Protein AF-A0A6N9BWH0-F1 (afdb_monomer_lite)

Secondary structure (DSSP, 8-state):
-HHHHHHHHHHHHHHHHHHHHHHHHHHHHHHHHHHHHHHHHH------HHHHHHHHHHHHHHHHHHHHHHHHHHHHHHHHHHHHT-

Structure (mmCIF, N/CA/C/O backbone):
data_AF-A0A6N9BWH0-F1
#
_entry.id   AF-A0A6N9BWH0-F1
#
loop_
_atom_site.group_PDB
_atom_site.id
_atom_site.type_symbol
_atom_site.label_atom_id
_atom_site.label_alt_id
_atom_site.label_comp_id
_atom_site.label_asym_id
_atom_site.label_entity_id
_atom_site.label_seq_id
_atom_site.pdbx_PDB_ins_code
_atom_site.Cartn_x
_atom_site.Cartn_y
_atom_site.Cartn_z
_atom_site.occupancy
_atom_site.B_iso_or_equiv
_atom_site.auth_seq_id
_atom_site.auth_comp_id
_atom_site.auth_asym_id
_atom_site.auth_atom_id
_atom_site.pdbx_PDB_model_num
ATOM 1 N N . ASP A 1 1 ? -16.603 3.210 21.967 1.00 57.75 1 ASP A N 1
ATOM 2 C CA . ASP A 1 1 ? -15.677 4.317 21.652 1.00 57.75 1 ASP A CA 1
ATOM 3 C C . ASP A 1 1 ? -15.226 4.292 20.205 1.00 57.75 1 ASP A C 1
ATOM 5 O O . ASP A 1 1 ? -14.677 3.303 19.732 1.00 57.75 1 ASP A O 1
ATOM 9 N N . GLY A 1 2 ? -15.489 5.374 19.470 1.00 70.19 2 GLY A N 1
ATOM 10 C CA . GLY A 1 2 ? -15.116 5.486 18.055 1.00 70.19 2 GLY A CA 1
ATOM 11 C C . GLY A 1 2 ? -13.603 5.528 17.808 1.00 70.19 2 GLY A C 1
ATOM 12 O O . GLY A 1 2 ? -13.176 5.217 16.698 1.00 70.19 2 GLY A O 1
ATOM 13 N N . SER A 1 3 ? -12.814 5.859 18.836 1.00 78.69 3 SER A N 1
ATOM 14 C CA . SER A 1 3 ? -11.359 6.036 18.765 1.00 78.69 3 SER A CA 1
ATOM 15 C C . SER A 1 3 ? -10.612 4.740 18.452 1.00 78.69 3 SER A C 1
ATOM 17 O O . SER A 1 3 ? -9.736 4.743 17.596 1.00 78.69 3 SER A O 1
ATOM 19 N N . VAL A 1 4 ? -10.999 3.616 19.069 1.00 84.06 4 VAL A N 1
ATOM 20 C CA . VAL A 1 4 ? -10.367 2.305 18.812 1.00 84.06 4 VAL A CA 1
ATOM 21 C C . VAL A 1 4 ? -10.620 1.862 17.372 1.00 84.06 4 VAL A C 1
ATOM 23 O O . VAL A 1 4 ? -9.708 1.439 16.674 1.00 84.06 4 VAL A O 1
ATOM 26 N N . ALA A 1 5 ? -11.850 2.036 16.891 1.00 83.06 5 ALA A N 1
ATOM 27 C CA . ALA A 1 5 ? -12.207 1.702 15.518 1.00 83.06 5 ALA A CA 1
ATOM 28 C C . ALA A 1 5 ? -11.464 2.558 14.482 1.00 83.06 5 ALA A C 1
ATOM 30 O O . ALA A 1 5 ? -11.081 2.044 13.435 1.00 83.06 5 ALA A O 1
ATOM 31 N N . LEU A 1 6 ? -11.250 3.848 14.770 1.00 86.12 6 LEU A N 1
ATOM 32 C CA . LEU A 1 6 ? -10.464 4.727 13.903 1.00 86.12 6 LEU A CA 1
ATOM 33 C C . LEU A 1 6 ? -8.993 4.295 13.857 1.00 86.12 6 LEU A C 1
ATOM 35 O O . LEU A 1 6 ? -8.399 4.297 12.785 1.00 86.12 6 LEU A O 1
ATOM 39 N N . LEU A 1 7 ? -8.430 3.895 14.998 1.00 89.00 7 LEU A N 1
ATOM 40 C CA . LEU A 1 7 ? -7.037 3.464 15.107 1.00 89.00 7 LEU A CA 1
ATOM 41 C C . LEU A 1 7 ? -6.796 2.147 14.354 1.00 89.00 7 LEU A C 1
ATOM 43 O O . LEU A 1 7 ? -5.863 2.068 13.564 1.00 89.00 7 LEU A O 1
ATOM 47 N N . VAL A 1 8 ? -7.703 1.172 14.493 1.00 87.81 8 VAL A N 1
ATOM 48 C CA . VAL A 1 8 ? -7.663 -0.102 13.747 1.00 87.81 8 VAL A CA 1
ATOM 49 C C . VAL A 1 8 ? -7.802 0.119 12.240 1.00 87.81 8 VAL A C 1
ATOM 51 O O . VAL A 1 8 ? -7.089 -0.499 11.452 1.00 87.81 8 VAL A O 1
ATOM 54 N N . LEU A 1 9 ? -8.700 1.015 11.817 1.00 87.81 9 LEU A N 1
ATOM 55 C CA . LEU A 1 9 ? -8.847 1.349 10.400 1.00 87.81 9 LEU A CA 1
ATOM 56 C C . LEU A 1 9 ? -7.586 2.036 9.854 1.00 87.81 9 LEU A C 1
ATOM 58 O O . LEU A 1 9 ? -7.134 1.700 8.762 1.00 87.81 9 LEU A O 1
ATOM 62 N N . ALA A 1 10 ? -7.011 2.975 10.611 1.00 90.38 10 ALA A N 1
ATOM 63 C CA . ALA A 1 10 ? -5.778 3.656 10.233 1.00 90.38 10 ALA A CA 1
ATOM 64 C C . ALA A 1 10 ? -4.603 2.674 10.121 1.00 90.38 10 ALA A C 1
ATOM 66 O O . ALA A 1 10 ? -3.858 2.733 9.149 1.00 90.38 10 ALA A O 1
ATOM 67 N N . GLU A 1 11 ? -4.471 1.736 11.058 1.00 90.50 11 GLU A N 1
ATOM 68 C CA . GLU A 1 11 ? -3.449 0.689 11.024 1.00 90.50 11 GLU A CA 1
ATOM 69 C C . GLU A 1 11 ? -3.615 -0.228 9.805 1.00 90.50 11 GLU A C 1
ATOM 71 O O . GLU A 1 11 ? -2.651 -0.459 9.078 1.00 90.50 11 GLU A O 1
ATOM 76 N N . ALA A 1 12 ? -4.840 -0.672 9.506 1.00 89.44 12 ALA A N 1
ATOM 77 C CA . ALA A 1 12 ? -5.121 -1.493 8.327 1.00 89.44 12 ALA A CA 1
ATOM 78 C C . ALA A 1 12 ? -4.784 -0.769 7.012 1.00 89.44 12 ALA A C 1
ATOM 80 O O . ALA A 1 12 ? -4.191 -1.361 6.107 1.00 89.44 12 ALA A O 1
ATOM 81 N N . VAL A 1 13 ? -5.120 0.520 6.907 1.00 89.50 13 VAL A N 1
ATOM 82 C CA . VAL A 1 13 ? -4.779 1.349 5.741 1.00 89.50 13 VAL A CA 1
ATOM 83 C C . VAL A 1 13 ? -3.270 1.553 5.630 1.00 89.50 13 VAL A C 1
ATOM 85 O O . VAL A 1 13 ? -2.721 1.396 4.541 1.00 89.50 13 VAL A O 1
ATOM 88 N N . LEU A 1 14 ? -2.584 1.861 6.733 1.00 92.44 14 LEU A N 1
ATOM 89 C CA . LEU A 1 14 ? -1.131 2.037 6.749 1.00 92.44 14 LEU A CA 1
ATOM 90 C C . LEU A 1 14 ? -0.407 0.752 6.342 1.00 92.44 14 LEU A C 1
ATOM 92 O O . LEU A 1 14 ? 0.456 0.799 5.470 1.00 92.44 14 LEU A O 1
ATOM 96 N N . LEU A 1 15 ? -0.788 -0.397 6.904 1.00 91.62 15 LEU A N 1
ATOM 97 C CA . LEU A 1 15 ? -0.223 -1.694 6.531 1.00 91.62 15 LEU A CA 1
ATOM 98 C C . LEU A 1 15 ? -0.497 -2.031 5.061 1.00 91.62 15 LEU A C 1
ATOM 100 O O . LEU A 1 15 ? 0.407 -2.497 4.369 1.00 91.62 15 LEU A O 1
ATOM 104 N N . GLY A 1 16 ? -1.704 -1.746 4.560 1.00 90.12 16 GLY A N 1
ATOM 105 C CA . GLY A 1 16 ? -2.055 -1.920 3.149 1.00 90.12 16 GLY A CA 1
ATOM 106 C C . GLY A 1 16 ? -1.203 -1.056 2.218 1.00 90.12 16 GLY A C 1
ATOM 107 O O . GLY A 1 16 ? -0.675 -1.555 1.227 1.00 90.12 16 GLY A O 1
ATOM 108 N N . LEU A 1 17 ? -1.003 0.218 2.558 1.00 90.62 17 LEU A N 1
ATOM 109 C CA . LEU A 1 17 ? -0.168 1.141 1.786 1.00 90.62 17 LEU A CA 1
ATOM 110 C C . LEU A 1 17 ? 1.315 0.763 1.827 1.00 90.62 17 LEU A C 1
ATOM 112 O O . LEU A 1 17 ? 1.967 0.777 0.787 1.00 90.62 17 LEU A O 1
ATOM 116 N N . VAL A 1 18 ? 1.846 0.389 2.994 1.00 94.06 18 VAL A N 1
ATOM 117 C CA . VAL A 1 18 ? 3.240 -0.062 3.139 1.00 94.06 18 VAL A CA 1
ATOM 118 C C . VAL A 1 18 ? 3.460 -1.359 2.365 1.00 94.06 18 VAL A C 1
ATOM 120 O O . VAL A 1 18 ? 4.406 -1.451 1.586 1.00 94.06 18 VAL A O 1
ATOM 123 N N . GLY A 1 19 ? 2.564 -2.336 2.512 1.00 91.88 19 GLY A N 1
ATOM 124 C CA . GLY A 1 19 ? 2.611 -3.584 1.752 1.00 91.88 19 GLY A CA 1
ATOM 125 C C . GLY A 1 19 ? 2.494 -3.352 0.245 1.00 91.88 19 GLY A C 1
ATOM 126 O O . GLY A 1 19 ? 3.249 -3.941 -0.521 1.00 91.88 19 GLY A O 1
ATOM 127 N N . GLY A 1 20 ? 1.609 -2.448 -0.184 1.00 91.81 20 GLY A N 1
ATOM 128 C CA . GLY A 1 20 ? 1.458 -2.051 -1.584 1.00 91.81 20 GLY A CA 1
ATOM 129 C C . GLY A 1 20 ? 2.707 -1.371 -2.147 1.00 91.81 20 GLY A C 1
ATOM 130 O O . GLY A 1 20 ? 3.170 -1.741 -3.223 1.00 91.81 20 GLY A O 1
ATOM 131 N N . ALA A 1 21 ? 3.299 -0.428 -1.410 1.00 92.75 21 ALA A N 1
ATOM 132 C CA . ALA A 1 21 ? 4.529 0.252 -1.809 1.00 92.75 21 ALA A CA 1
ATOM 133 C C . ALA A 1 21 ? 5.713 -0.721 -1.913 1.00 92.75 21 ALA A C 1
ATOM 135 O O . ALA A 1 21 ? 6.443 -0.702 -2.905 1.00 92.75 21 ALA A O 1
ATOM 136 N N .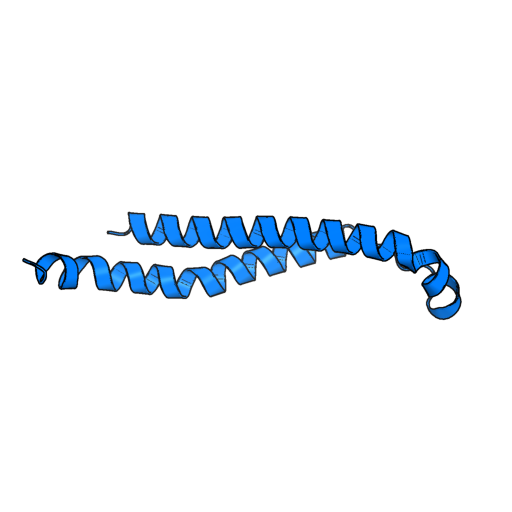 LEU A 1 22 ? 5.870 -1.613 -0.929 1.00 95.38 22 LEU A N 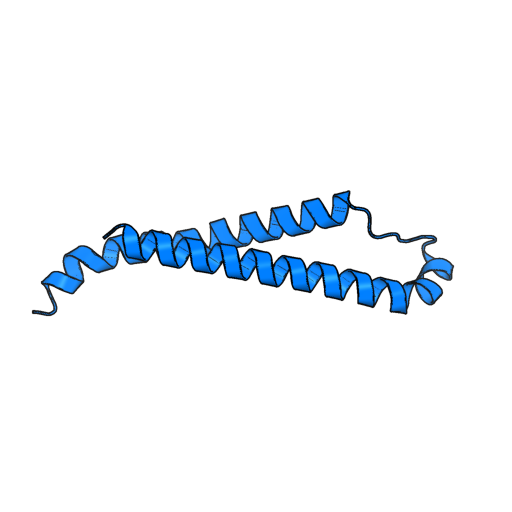1
ATOM 137 C CA . LEU A 1 22 ? 6.884 -2.666 -0.964 1.00 95.38 22 LEU A CA 1
ATOM 138 C C . LEU A 1 22 ? 6.636 -3.650 -2.110 1.00 95.38 22 LEU A C 1
ATOM 140 O O . LEU A 1 22 ? 7.575 -4.006 -2.810 1.00 95.38 22 LEU A O 1
ATOM 144 N N . GLY A 1 23 ? 5.388 -4.053 -2.347 1.00 93.00 23 GLY A N 1
ATOM 145 C CA . GLY A 1 23 ? 5.022 -4.955 -3.437 1.00 93.00 23 GLY A CA 1
ATOM 146 C C . GLY A 1 23 ? 5.332 -4.369 -4.812 1.00 93.00 23 GLY A C 1
ATOM 147 O O . GLY A 1 23 ? 5.925 -5.051 -5.644 1.00 93.00 23 GLY A O 1
ATOM 148 N N . VAL A 1 24 ? 5.006 -3.091 -5.038 1.00 93.25 24 VAL A N 1
ATOM 149 C CA . VAL A 1 24 ? 5.372 -2.386 -6.275 1.00 93.25 24 VAL A CA 1
ATOM 150 C C . VAL A 1 24 ? 6.890 -2.286 -6.410 1.00 93.25 24 VAL A C 1
ATOM 152 O O . VAL A 1 24 ? 7.411 -2.611 -7.471 1.00 93.25 24 VAL A O 1
ATOM 155 N N . GLY A 1 25 ? 7.603 -1.889 -5.351 1.00 92.81 25 GLY A N 1
ATOM 156 C CA . GLY A 1 25 ? 9.064 -1.766 -5.381 1.00 92.81 25 GLY A CA 1
ATOM 157 C C . GLY A 1 25 ? 9.782 -3.096 -5.624 1.00 92.81 25 GLY A C 1
ATOM 158 O O . GLY A 1 25 ? 10.748 -3.159 -6.376 1.00 92.81 25 GLY A O 1
ATOM 159 N N . LEU A 1 26 ? 9.299 -4.189 -5.035 1.00 94.44 26 LEU A N 1
ATOM 160 C CA . LEU A 1 26 ? 9.833 -5.525 -5.301 1.00 94.44 26 LEU A CA 1
ATOM 161 C C . LEU A 1 26 ? 9.454 -6.012 -6.703 1.00 94.44 26 LEU A C 1
ATOM 163 O O . LEU A 1 26 ? 10.273 -6.635 -7.371 1.00 94.44 26 LEU A O 1
ATOM 167 N N . GLY A 1 27 ? 8.243 -5.705 -7.171 1.00 91.88 27 GLY A N 1
ATOM 168 C CA . GLY A 1 27 ? 7.778 -6.048 -8.512 1.00 91.88 27 GLY A CA 1
ATOM 169 C C . GLY A 1 27 ? 8.574 -5.351 -9.615 1.00 91.88 27 GLY A C 1
ATOM 170 O O . GLY A 1 27 ? 8.927 -5.993 -10.602 1.00 91.88 27 GLY A O 1
ATOM 171 N N . THR A 1 28 ? 8.918 -4.072 -9.440 1.00 89.56 28 THR A N 1
ATOM 172 C CA . THR A 1 28 ? 9.771 -3.337 -10.388 1.00 89.56 28 THR A CA 1
ATOM 173 C C . THR A 1 28 ? 11.184 -3.907 -10.425 1.00 89.56 28 THR A C 1
ATOM 175 O O . THR A 1 28 ? 11.709 -4.145 -11.509 1.00 89.56 28 THR A O 1
ATOM 178 N N . LEU A 1 29 ? 11.778 -4.201 -9.263 1.00 91.38 29 LEU A N 1
ATOM 179 C CA . LEU A 1 29 ? 13.098 -4.836 -9.180 1.00 91.38 29 LEU A CA 1
ATOM 180 C C . LEU A 1 29 ? 13.108 -6.228 -9.825 1.00 91.38 29 LEU A C 1
ATOM 182 O O . LEU A 1 29 ? 14.036 -6.562 -10.559 1.00 91.38 29 LEU A O 1
ATOM 186 N N . ALA A 1 30 ? 12.066 -7.028 -9.588 1.00 90.75 30 ALA A N 1
ATOM 187 C CA . ALA A 1 30 ? 11.911 -8.333 -10.219 1.00 90.75 30 ALA A CA 1
ATOM 188 C C . ALA A 1 30 ? 11.761 -8.208 -11.741 1.00 90.75 30 ALA A C 1
ATOM 190 O O . ALA A 1 30 ? 12.379 -8.977 -12.473 1.00 90.75 30 ALA A O 1
ATOM 191 N N . MET A 1 31 ? 11.001 -7.220 -12.225 1.00 87.38 31 MET A N 1
ATOM 192 C CA . MET A 1 31 ? 10.877 -6.964 -13.660 1.00 87.38 31 MET A CA 1
ATOM 193 C C . MET A 1 31 ? 12.216 -6.591 -14.286 1.00 87.38 31 MET A C 1
ATOM 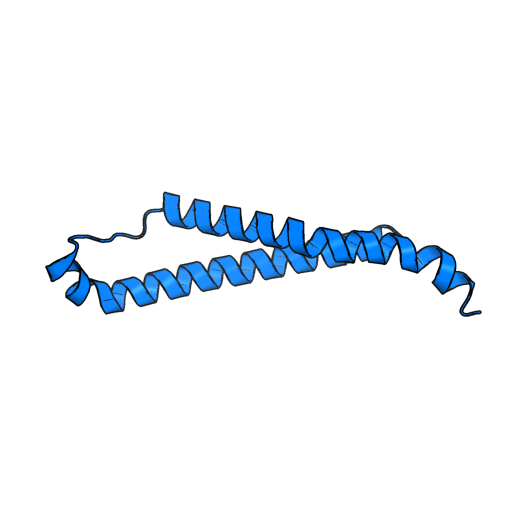195 O O . MET A 1 31 ? 12.581 -7.225 -15.265 1.00 87.38 31 MET A O 1
ATOM 199 N N . MET A 1 32 ? 13.005 -5.694 -13.686 1.00 86.69 32 MET A N 1
ATOM 200 C CA . MET A 1 32 ? 14.346 -5.355 -14.197 1.00 86.69 32 MET A CA 1
ATOM 201 C C . MET A 1 32 ? 15.272 -6.577 -14.314 1.00 86.69 32 MET A C 1
ATOM 203 O O . MET A 1 32 ? 16.115 -6.635 -15.205 1.00 86.69 32 MET A O 1
ATOM 207 N N . ALA A 1 33 ? 15.128 -7.565 -13.425 1.00 88.75 33 ALA A N 1
ATOM 208 C CA . ALA A 1 33 ? 15.941 -8.780 -13.458 1.00 88.75 33 ALA A CA 1
ATOM 209 C C . ALA A 1 33 ? 15.532 -9.766 -14.570 1.00 88.75 33 ALA A C 1
ATOM 211 O O . ALA A 1 33 ? 16.372 -10.542 -15.026 1.00 88.75 33 ALA A O 1
ATOM 212 N N . ILE A 1 34 ? 14.257 -9.758 -14.974 1.00 87.44 34 ILE A N 1
ATOM 213 C CA . ILE A 1 34 ? 13.667 -10.725 -15.920 1.00 87.44 34 ILE A CA 1
ATOM 214 C C . ILE A 1 34 ? 13.421 -10.082 -17.304 1.00 87.44 34 ILE A C 1
ATOM 216 O O . ILE A 1 34 ? 13.197 -10.770 -18.303 1.00 87.44 34 ILE A O 1
ATOM 220 N N . GLU A 1 35 ? 13.496 -8.752 -17.392 1.00 84.75 35 GLU A N 1
ATOM 221 C CA . GLU A 1 35 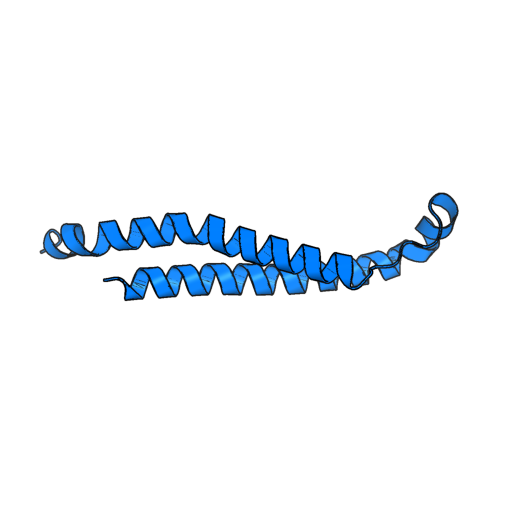? 13.312 -7.966 -18.613 1.00 84.75 35 GLU A CA 1
ATOM 222 C C . GLU A 1 35 ? 14.149 -8.479 -19.800 1.00 84.75 35 GLU A C 1
ATOM 224 O O . GLU A 1 35 ? 13.567 -8.664 -20.871 1.00 84.75 35 GLU A O 1
ATOM 229 N N . PRO A 1 36 ? 15.450 -8.817 -19.652 1.00 81.50 36 PRO A N 1
ATOM 230 C CA . PRO A 1 36 ? 16.258 -9.297 -20.775 1.00 81.50 36 PRO A CA 1
ATOM 231 C C . PRO A 1 36 ? 15.725 -10.598 -21.386 1.00 81.50 36 PRO A C 1
ATOM 233 O O . PRO A 1 36 ? 15.798 -10.791 -22.599 1.00 81.50 36 PRO A O 1
ATOM 236 N N . GLN A 1 37 ? 15.175 -11.500 -20.565 1.00 83.69 37 GLN A N 1
ATOM 237 C CA . GLN A 1 37 ? 14.580 -12.746 -21.047 1.00 83.69 37 GLN A CA 1
ATOM 238 C C . GLN A 1 37 ? 13.195 -12.515 -21.660 1.00 83.69 37 GLN A C 1
ATOM 240 O O . GLN A 1 37 ? 12.842 -13.167 -22.642 1.00 83.69 37 GLN A O 1
ATOM 245 N N . LEU A 1 38 ? 12.403 -11.598 -21.097 1.00 81.38 38 LEU A N 1
ATOM 246 C CA . LEU A 1 38 ? 11.041 -11.317 -21.559 1.00 81.38 38 LEU A CA 1
ATOM 247 C C . LEU A 1 38 ? 11.009 -10.516 -22.860 1.00 81.38 38 LEU A C 1
ATOM 249 O O . LEU A 1 38 ? 10.142 -10.781 -23.694 1.00 81.38 38 LEU A O 1
ATOM 253 N N . GLN A 1 39 ? 11.968 -9.613 -23.079 1.00 81.94 39 GLN A N 1
ATOM 254 C CA . GLN A 1 39 ? 12.068 -8.820 -24.308 1.00 81.94 39 GLN A CA 1
ATOM 255 C C . GLN A 1 39 ? 12.128 -9.692 -25.567 1.00 81.94 39 GLN A C 1
ATOM 257 O O . GLN A 1 39 ? 11.565 -9.322 -26.596 1.00 81.94 39 GLN A O 1
ATOM 262 N N . GLN A 1 40 ? 12.728 -10.883 -25.476 1.00 78.44 40 GLN A N 1
ATOM 263 C CA . GLN A 1 40 ? 12.836 -11.817 -26.596 1.00 78.44 40 GLN A CA 1
ATOM 264 C C . GLN A 1 40 ? 11.488 -12.439 -27.014 1.00 78.44 40 GLN A C 1
ATOM 266 O O . GLN A 1 40 ? 11.341 -12.847 -28.165 1.00 78.44 40 GLN A O 1
ATOM 271 N N . PHE A 1 41 ? 10.508 -12.516 -26.107 1.00 79.25 41 PHE A N 1
ATOM 272 C CA . PHE A 1 41 ? 9.215 -13.176 -26.347 1.00 79.25 41 PHE A CA 1
ATOM 273 C C . PHE A 1 41 ? 8.026 -12.208 -26.394 1.00 79.25 41 PHE A C 1
ATOM 275 O O . PHE A 1 41 ? 7.093 -12.431 -27.162 1.00 79.25 41 PHE A O 1
ATOM 282 N N . PHE A 1 42 ? 8.049 -11.149 -25.583 1.00 79.56 42 PHE A N 1
ATOM 283 C CA . PHE A 1 42 ? 6.913 -10.248 -25.360 1.00 79.56 42 PHE A CA 1
ATOM 284 C C . PHE A 1 42 ? 7.207 -8.776 -25.702 1.00 79.56 42 PHE A C 1
ATOM 286 O O . PHE A 1 42 ? 6.294 -7.955 -25.653 1.00 79.56 42 PHE A O 1
ATOM 293 N N . GLY A 1 43 ? 8.443 -8.432 -26.088 1.00 76.75 43 GLY A N 1
ATOM 294 C CA . GLY A 1 43 ? 8.861 -7.048 -26.345 1.00 76.75 43 GLY A CA 1
ATOM 2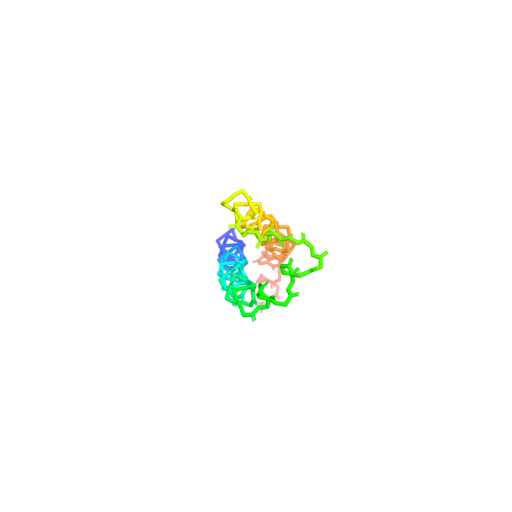95 C C . GLY A 1 43 ? 9.131 -6.245 -25.065 1.00 76.75 43 GLY A C 1
ATOM 296 O O . GLY A 1 43 ? 9.323 -6.821 -23.995 1.00 76.75 43 GLY A O 1
ATOM 297 N N . LEU A 1 44 ? 9.186 -4.910 -25.166 1.00 73.81 44 LEU A N 1
ATOM 298 C CA . LEU A 1 44 ? 9.392 -4.048 -23.994 1.00 73.81 44 LEU A CA 1
ATOM 299 C C . LEU A 1 44 ? 8.180 -4.119 -23.053 1.00 73.81 44 LEU A C 1
ATOM 301 O O . LEU A 1 44 ? 7.087 -3.671 -23.401 1.00 73.81 44 LEU A O 1
ATOM 305 N N . ILE A 1 45 ? 8.401 -4.641 -21.847 1.00 76.75 45 ILE A N 1
ATOM 306 C CA . ILE A 1 45 ? 7.449 -4.593 -20.736 1.00 76.75 45 ILE A CA 1
ATOM 307 C C . ILE A 1 45 ? 7.983 -3.566 -19.743 1.00 76.75 45 ILE A C 1
ATOM 309 O O . ILE A 1 45 ? 8.907 -3.848 -18.987 1.00 76.75 45 ILE A O 1
ATOM 313 N N . GLU A 1 46 ? 7.399 -2.372 -19.752 1.00 79.81 46 GLU A N 1
ATOM 314 C CA . GLU A 1 46 ? 7.817 -1.277 -18.880 1.00 79.81 46 GLU A CA 1
ATOM 315 C C . GLU A 1 46 ? 6.785 -1.045 -17.771 1.00 79.81 46 GLU A C 1
ATOM 317 O O . GLU A 1 46 ? 5.574 -0.998 -18.012 1.00 79.81 46 GLU A O 1
ATOM 322 N N . VAL A 1 47 ? 7.253 -0.876 -16.533 1.00 83.94 47 VAL A N 1
ATOM 323 C CA . VAL A 1 47 ? 6.371 -0.527 -15.415 1.00 83.94 47 VAL A CA 1
ATOM 324 C C . VAL A 1 47 ? 6.026 0.959 -15.496 1.00 83.94 47 VAL A C 1
ATOM 326 O O . VAL A 1 47 ? 6.778 1.820 -15.048 1.00 83.94 47 VAL A O 1
ATOM 329 N N . THR A 1 48 ? 4.863 1.271 -16.065 1.00 89.31 48 THR A N 1
ATOM 330 C CA . THR A 1 48 ? 4.383 2.653 -16.189 1.00 89.31 48 THR A CA 1
ATOM 331 C C . THR A 1 48 ? 3.844 3.200 -14.861 1.00 89.31 48 THR A C 1
ATOM 333 O O . THR A 1 48 ? 3.261 2.473 -14.053 1.00 89.31 48 THR A O 1
ATOM 336 N N . TRP A 1 49 ? 3.926 4.521 -14.668 1.00 89.25 49 TRP A N 1
ATOM 337 C CA . TRP A 1 49 ? 3.330 5.228 -13.523 1.00 89.25 49 TRP A CA 1
ATOM 338 C C . TRP A 1 49 ? 1.831 4.964 -13.326 1.00 89.25 49 TRP A C 1
ATOM 340 O O . TRP A 1 49 ? 1.348 4.975 -12.196 1.00 89.25 49 TRP A O 1
ATOM 350 N N . THR A 1 50 ? 1.093 4.682 -14.400 1.00 92.38 50 THR A N 1
ATOM 351 C CA . THR A 1 50 ? -0.321 4.286 -14.340 1.00 92.38 50 THR A CA 1
ATOM 352 C C . THR A 1 50 ? -0.515 2.951 -13.623 1.00 92.38 50 THR A C 1
ATOM 354 O O . THR A 1 50 ? -1.419 2.832 -12.796 1.00 92.38 50 THR A O 1
ATOM 357 N N . VAL A 1 51 ? 0.360 1.970 -13.871 1.00 90.94 51 VAL A N 1
ATOM 358 C CA . VAL A 1 51 ? 0.342 0.664 -13.196 1.00 90.94 51 VAL A CA 1
ATOM 359 C C . VAL A 1 51 ? 0.629 0.848 -11.710 1.00 90.94 51 VAL A C 1
ATOM 361 O O . VAL A 1 51 ? -0.130 0.354 -10.879 1.00 90.94 51 VAL A O 1
ATOM 364 N N . VAL A 1 52 ? 1.649 1.639 -11.368 1.00 91.56 52 VAL A N 1
ATOM 365 C CA . VAL A 1 52 ? 1.993 1.963 -9.973 1.00 91.56 52 VAL A CA 1
ATOM 366 C C . VAL A 1 52 ? 0.825 2.637 -9.250 1.00 91.56 52 VAL A C 1
ATOM 368 O O . VAL A 1 52 ? 0.435 2.202 -8.167 1.00 91.56 52 VAL A O 1
ATOM 371 N N . ALA A 1 53 ? 0.220 3.658 -9.862 1.00 93.56 53 ALA A N 1
ATOM 372 C CA . ALA A 1 53 ? -0.925 4.358 -9.290 1.00 93.56 53 ALA A CA 1
ATOM 373 C C . ALA A 1 53 ? -2.129 3.423 -9.095 1.00 93.56 53 ALA A C 1
ATOM 375 O O . ALA A 1 53 ? -2.779 3.466 -8.051 1.00 93.56 53 ALA A O 1
ATOM 376 N N . SER A 1 54 ? -2.398 2.539 -10.061 1.00 93.31 54 SER A N 1
ATOM 377 C CA . SER A 1 54 ? -3.476 1.552 -9.950 1.00 93.31 54 SER A CA 1
ATOM 378 C C . SER A 1 54 ? -3.216 0.530 -8.840 1.00 93.31 54 SER A C 1
ATOM 380 O O . SER A 1 54 ? -4.120 0.241 -8.060 1.00 93.31 54 SER A O 1
ATOM 382 N N . ALA A 1 55 ? -1.976 0.051 -8.696 1.00 91.19 55 ALA A N 1
ATOM 383 C CA . ALA A 1 55 ? -1.587 -0.893 -7.654 1.00 91.19 55 ALA A CA 1
ATOM 384 C C . ALA A 1 55 ? -1.734 -0.281 -6.255 1.00 91.19 55 ALA A C 1
ATOM 386 O O . ALA A 1 55 ? -2.314 -0.905 -5.365 1.00 91.19 55 ALA A O 1
ATOM 387 N N . LEU A 1 56 ? -1.286 0.964 -6.071 1.00 91.88 56 LEU A N 1
ATOM 388 C CA . LEU A 1 56 ? -1.472 1.699 -4.818 1.00 91.88 56 LEU A CA 1
ATOM 389 C C . LEU A 1 56 ? -2.953 1.984 -4.534 1.00 91.88 56 LEU A C 1
ATOM 391 O O . LEU A 1 56 ? -3.392 1.847 -3.394 1.00 91.88 56 LEU A O 1
ATOM 395 N N . GLY A 1 57 ? -3.738 2.322 -5.560 1.00 93.44 57 GLY A N 1
ATOM 396 C CA . GLY A 1 57 ? -5.186 2.496 -5.437 1.00 93.44 57 GLY A CA 1
ATOM 397 C C . GLY A 1 57 ? -5.887 1.218 -4.972 1.00 93.44 57 GLY A C 1
ATOM 398 O O . GLY A 1 57 ? -6.700 1.258 -4.050 1.00 93.44 57 GLY A O 1
ATOM 399 N N . ILE A 1 58 ? -5.524 0.069 -5.544 1.00 93.19 58 ILE A N 1
ATOM 400 C CA . ILE A 1 58 ? -6.043 -1.241 -5.131 1.00 93.19 58 ILE A CA 1
ATOM 401 C C . ILE A 1 58 ? -5.609 -1.572 -3.698 1.00 93.19 58 ILE A C 1
ATOM 403 O O . ILE A 1 58 ? -6.439 -2.012 -2.905 1.00 93.19 58 ILE A O 1
ATOM 407 N N . ALA A 1 59 ? -4.348 -1.327 -3.334 1.00 91.62 59 ALA A N 1
ATOM 408 C CA . ALA A 1 59 ? -3.844 -1.562 -1.981 1.00 91.62 59 ALA A CA 1
ATOM 409 C C . ALA A 1 59 ? -4.595 -0.726 -0.929 1.00 91.62 59 ALA A C 1
ATOM 411 O O . ALA A 1 59 ? -4.968 -1.243 0.126 1.00 91.62 59 ALA A O 1
ATOM 412 N N . LEU A 1 60 ? -4.887 0.541 -1.241 1.00 90.75 60 LEU A N 1
ATOM 413 C CA . LEU A 1 60 ? -5.701 1.414 -0.397 1.00 90.75 60 LEU A CA 1
ATOM 414 C C . LEU A 1 60 ? -7.133 0.881 -0.251 1.00 90.75 60 LEU A C 1
ATOM 416 O O . LEU A 1 60 ? -7.641 0.787 0.866 1.00 90.75 60 LEU A O 1
ATOM 420 N N . LEU A 1 61 ? -7.779 0.510 -1.362 1.00 93.12 61 LEU A N 1
ATOM 421 C CA . LEU A 1 61 ? -9.132 -0.054 -1.346 1.00 93.12 61 LEU A CA 1
ATOM 422 C C . LEU A 1 61 ? -9.191 -1.349 -0.531 1.00 93.12 61 LEU A C 1
ATOM 424 O O . LEU A 1 61 ? -10.108 -1.521 0.268 1.00 93.12 61 LEU A O 1
ATOM 428 N N . LEU A 1 62 ? -8.201 -2.230 -0.677 1.00 89.75 62 LEU A N 1
ATOM 429 C CA . LEU A 1 62 ? -8.093 -3.455 0.113 1.00 89.75 62 LEU A CA 1
ATOM 430 C C . LEU A 1 62 ? -7.922 -3.155 1.603 1.00 89.75 62 LEU A C 1
ATOM 432 O O . LEU A 1 62 ? -8.647 -3.729 2.410 1.00 89.75 62 LEU A O 1
ATOM 436 N N . GLY A 1 63 ? -7.033 -2.229 1.974 1.00 87.31 63 GLY A N 1
ATOM 437 C CA . GLY A 1 63 ? -6.853 -1.807 3.367 1.00 87.31 63 GLY A CA 1
ATOM 438 C C . GLY A 1 63 ? -8.145 -1.257 3.981 1.00 87.31 63 GLY A C 1
ATOM 439 O O . GLY A 1 63 ? -8.500 -1.611 5.105 1.00 87.31 63 GLY A O 1
ATOM 440 N N . LEU A 1 64 ? -8.902 -0.466 3.216 1.00 88.19 64 LEU A N 1
ATOM 441 C CA . LEU A 1 64 ? -10.205 0.052 3.632 1.00 88.19 64 LEU A CA 1
ATOM 442 C C . LEU A 1 64 ? -11.252 -1.058 3.777 1.00 88.19 64 LEU A C 1
ATOM 444 O O . LEU A 1 64 ? -11.918 -1.122 4.808 1.00 88.19 64 LEU A O 1
ATOM 448 N N . VAL A 1 65 ? -11.407 -1.941 2.788 1.00 89.81 65 VAL A N 1
ATOM 449 C CA . VAL A 1 65 ? -12.414 -3.018 2.813 1.00 89.81 65 VAL A CA 1
ATOM 450 C C . VAL A 1 65 ? -12.119 -4.014 3.934 1.00 89.81 65 VAL A C 1
ATOM 452 O O . VAL A 1 65 ? -13.003 -4.315 4.739 1.00 89.81 65 VAL A O 1
ATOM 455 N N . VAL A 1 66 ? -10.873 -4.482 4.027 1.00 88.00 66 VAL A N 1
ATOM 456 C CA . VAL A 1 66 ? -10.445 -5.460 5.035 1.00 88.00 66 VAL A CA 1
ATOM 457 C C . VAL A 1 66 ? -10.450 -4.842 6.432 1.00 88.00 66 VAL A C 1
ATOM 459 O O . VAL A 1 66 ? -10.907 -5.492 7.366 1.00 88.00 66 VAL A O 1
ATOM 462 N N . GLY A 1 67 ? -10.014 -3.586 6.588 1.00 84.38 67 GLY A N 1
ATOM 463 C CA . GLY A 1 67 ? -9.981 -2.878 7.873 1.00 84.38 67 GLY A CA 1
ATOM 464 C C . GLY A 1 67 ? -11.351 -2.426 8.388 1.00 84.38 67 GLY A C 1
ATOM 465 O O . GLY A 1 67 ? -11.556 -2.327 9.599 1.00 84.38 67 GLY A O 1
ATOM 466 N N . SER A 1 68 ? -12.325 -2.204 7.500 1.00 85.19 68 SER A N 1
ATOM 467 C CA . SER A 1 68 ? -13.671 -1.759 7.889 1.00 85.19 68 SER A CA 1
ATOM 468 C C . SER A 1 68 ? -14.433 -2.805 8.707 1.00 85.19 68 SER A C 1
ATOM 470 O O . SER A 1 68 ? -15.113 -2.453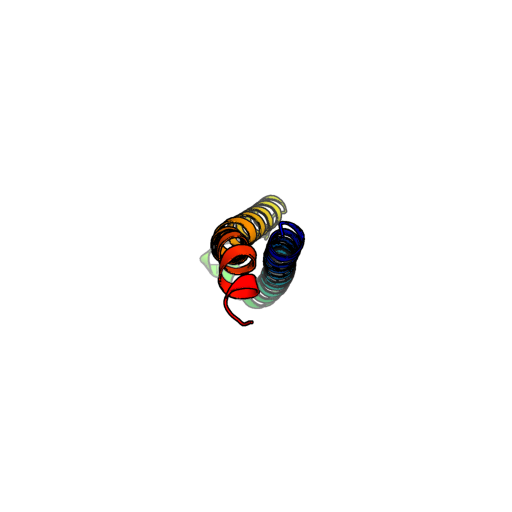 9.669 1.00 85.19 68 SER A O 1
ATOM 472 N N . VAL A 1 69 ? -14.308 -4.093 8.378 1.00 86.19 69 VAL A N 1
ATOM 473 C CA . VAL A 1 69 ? -14.986 -5.193 9.093 1.00 86.19 69 VAL A CA 1
ATOM 474 C C . VAL A 1 69 ? -14.575 -5.290 10.579 1.00 86.19 69 VAL A C 1
ATOM 476 O O . VAL A 1 69 ? -15.460 -5.242 11.446 1.00 86.19 69 VAL A O 1
ATOM 479 N N . PRO A 1 70 ? -13.276 -5.377 10.936 1.00 79.62 70 PRO A N 1
ATOM 480 C CA . PRO A 1 70 ? -12.846 -5.380 12.330 1.00 79.62 70 PRO A CA 1
ATOM 481 C C . PRO A 1 70 ? -13.095 -4.030 13.014 1.00 79.62 70 PRO A C 1
ATOM 483 O O . PRO A 1 70 ? -13.508 -4.021 14.173 1.00 79.62 70 PRO A O 1
ATOM 486 N N . ALA A 1 71 ? -12.955 -2.897 12.314 1.00 84.25 71 ALA A N 1
ATOM 487 C CA . ALA A 1 71 ? -13.256 -1.580 12.881 1.00 84.25 71 ALA A CA 1
ATOM 488 C C . ALA A 1 71 ? -14.733 -1.449 13.305 1.00 84.25 71 ALA A C 1
ATOM 490 O O . ALA A 1 71 ? -15.031 -0.938 14.388 1.00 84.25 71 ALA A O 1
ATOM 491 N N . LEU A 1 72 ? -15.673 -1.950 12.495 1.00 80.31 72 LEU A N 1
ATOM 492 C CA . LEU A 1 72 ? -17.102 -1.979 12.832 1.00 80.31 72 LEU A CA 1
ATOM 493 C C . LEU A 1 72 ? -17.400 -2.925 14.001 1.00 80.31 72 LEU A C 1
ATOM 495 O O . LEU A 1 72 ? -18.225 -2.603 14.859 1.00 80.31 72 LEU A O 1
ATOM 499 N N . THR A 1 73 ? -16.705 -4.060 14.066 1.00 77.50 73 THR A N 1
ATOM 500 C CA . THR A 1 73 ? -16.828 -5.024 15.169 1.00 77.50 73 THR A CA 1
ATOM 501 C C . THR A 1 73 ? -16.312 -4.435 16.487 1.00 77.50 73 THR A C 1
ATOM 503 O O . THR A 1 73 ? -16.991 -4.532 17.509 1.00 77.50 73 THR A O 1
ATOM 506 N N . ALA A 1 74 ? -15.186 -3.714 16.463 1.00 76.12 74 ALA A N 1
ATOM 507 C CA . ALA A 1 74 ? -14.624 -3.033 17.631 1.00 76.12 74 ALA A CA 1
ATOM 508 C C . ALA A 1 74 ? -15.582 -1.982 18.222 1.00 76.12 74 ALA A C 1
ATOM 510 O O . ALA A 1 74 ? -15.683 -1.851 19.442 1.00 76.12 74 ALA A O 1
ATOM 511 N N . ARG A 1 75 ? -16.354 -1.277 17.379 1.00 67.50 75 ARG A N 1
ATOM 512 C CA . ARG A 1 75 ? -17.388 -0.336 17.853 1.00 67.50 75 ARG A CA 1
ATOM 513 C C . ARG A 1 75 ? -18.525 -1.018 18.610 1.00 67.50 75 ARG A C 1
ATOM 515 O O . ARG A 1 75 ? -19.116 -0.386 19.481 1.00 67.50 75 ARG A O 1
ATOM 522 N N . ARG A 1 76 ? -18.853 -2.267 18.265 1.00 63.44 76 ARG A N 1
ATOM 523 C CA . ARG A 1 76 ? -19.949 -3.032 18.882 1.00 63.44 76 ARG A CA 1
ATOM 524 C C . ARG A 1 76 ? -19.526 -3.689 20.196 1.00 63.44 76 ARG A C 1
ATOM 526 O O . ARG A 1 76 ? -20.311 -3.685 21.138 1.00 63.44 76 ARG A O 1
ATOM 533 N N . LEU A 1 77 ? -18.292 -4.185 20.273 1.00 58.88 77 LEU A N 1
ATOM 534 C CA . LEU A 1 77 ? -17.772 -4.891 21.450 1.00 58.88 77 LEU A CA 1
ATOM 535 C C . LEU A 1 77 ? -17.464 -3.945 22.628 1.00 58.88 77 LEU A C 1
ATOM 537 O O . LEU A 1 77 ? -17.648 -4.299 23.788 1.00 58.88 77 LEU A O 1
ATOM 541 N N . SER A 1 78 ? -17.039 -2.706 22.354 1.00 57.53 78 SER A N 1
ATOM 542 C CA . SER A 1 78 ? -16.483 -1.824 23.393 1.00 57.53 78 SER A CA 1
ATOM 543 C C . SER A 1 78 ? -17.500 -1.196 24.354 1.00 57.53 78 SER A C 1
ATOM 545 O O . SER A 1 78 ? -17.077 -0.534 25.293 1.00 57.53 78 SER A O 1
ATOM 547 N N . ILE A 1 79 ? -18.807 -1.281 24.100 1.00 58.97 79 ILE A N 1
ATOM 548 C CA . ILE A 1 79 ? -19.797 -0.595 24.951 1.00 58.97 79 ILE A CA 1
ATOM 549 C C . ILE A 1 79 ? -20.496 -1.591 25.870 1.00 58.97 79 ILE A C 1
ATOM 551 O O . ILE A 1 79 ? -20.619 -1.335 27.061 1.00 58.97 79 ILE A O 1
ATOM 555 N N . VAL A 1 80 ? -20.935 -2.735 25.348 1.00 58.25 80 VAL A N 1
ATOM 556 C CA . VAL A 1 80 ? -21.785 -3.654 26.121 1.00 58.25 80 VAL A CA 1
ATOM 557 C C . VAL A 1 80 ? -20.954 -4.667 26.915 1.00 58.25 80 VAL A C 1
ATOM 559 O O . VAL A 1 80 ? -21.271 -4.927 28.075 1.00 58.25 80 VAL A O 1
ATOM 562 N N . ASP A 1 81 ? -19.853 -5.172 26.349 1.00 61.91 81 ASP A N 1
ATOM 563 C CA . ASP A 1 81 ? -19.011 -6.173 27.020 1.00 61.91 81 ASP A CA 1
ATOM 564 C C . ASP A 1 81 ? -18.031 -5.541 28.014 1.00 61.91 81 ASP A C 1
ATOM 566 O O . ASP A 1 81 ? -17.812 -6.089 29.092 1.00 61.91 81 ASP A O 1
ATOM 570 N N . ALA A 1 82 ? -17.523 -4.336 27.725 1.00 60.91 82 ALA A N 1
ATOM 571 C CA . ALA A 1 82 ? -16.689 -3.582 28.667 1.00 60.91 82 ALA A CA 1
ATOM 572 C C . ALA A 1 82 ? -17.443 -3.195 29.959 1.00 60.91 82 ALA A C 1
ATOM 574 O O . ALA A 1 82 ? -16.827 -3.079 31.015 1.00 60.91 82 ALA A O 1
ATOM 575 N N . LEU A 1 83 ? -18.772 -3.034 29.889 1.00 59.12 83 LEU A N 1
ATOM 576 C CA . LEU A 1 83 ? -19.639 -2.794 31.051 1.00 59.12 83 LEU A CA 1
ATOM 577 C C . LEU A 1 83 ? -20.071 -4.086 31.768 1.00 59.12 83 LEU A C 1
ATOM 579 O O . LEU A 1 83 ? -20.357 -4.034 32.960 1.00 59.12 83 LEU A O 1
ATOM 583 N N . ARG A 1 84 ? -20.122 -5.232 31.070 1.00 61.72 84 ARG A N 1
ATOM 584 C CA . ARG A 1 84 ? -20.467 -6.551 31.643 1.00 61.72 84 ARG A CA 1
ATOM 585 C C . ARG A 1 84 ? -19.290 -7.300 32.257 1.00 61.72 84 ARG A C 1
ATOM 587 O O . ARG A 1 84 ? -19.512 -8.225 33.027 1.00 61.72 84 ARG A O 1
ATOM 594 N N . ALA A 1 85 ? -18.060 -6.930 31.917 1.00 58.97 85 ALA A N 1
ATOM 595 C CA . ALA A 1 85 ? -16.852 -7.498 32.511 1.00 58.97 85 ALA A CA 1
ATOM 596 C C . ALA A 1 85 ? -16.553 -6.966 33.933 1.00 58.97 85 ALA A C 1
ATOM 598 O O . ALA A 1 85 ? -15.466 -7.211 34.456 1.00 58.97 85 ALA A O 1
ATOM 599 N N . ARG A 1 86 ? -17.498 -6.249 34.556 1.00 49.25 86 ARG A N 1
ATOM 600 C CA . ARG A 1 86 ? -17.476 -5.866 35.971 1.00 49.25 86 ARG A CA 1
ATOM 601 C C . ARG A 1 86 ? -18.558 -6.621 36.731 1.00 49.25 86 ARG A C 1
ATOM 603 O O . ARG A 1 86 ? -18.286 -6.961 37.901 1.00 49.25 86 ARG A O 1
#

pLDDT: mean 83.05, std 11.32, range [49.25, 95.38]

Sequence (86 aa):
DGSVALLVLAEAVLLGLVGGALGVGLGTLAMMAIEPQLQQFFGLIEVTWTVVASALGIALLLGLVVGSVPALTARRLSIVDALRAR

Radius of gyration: 19.86 Å; chains: 1; bounding box: 38×19×63 Å

Foldseek 3Di:
DLVVLVVLLVVLLVCLLVCLVVVVVVVQVVCVVCVVVVCVPPNDDDDDPVNSVVSSVVSNVCSNVVSNVVSVVCVVCCPPVVVVVD